Protein AF-A0A134A1R6-F1 (afdb_monomer_lite)

Radius of gyration: 16.52 Å; chains: 1; bounding box: 32×54×37 Å

pLDDT: mean 83.78, std 22.42, range [28.97, 98.5]

Sequence (106 aa):
MSGIRIKRAGEAAVPGTTTRPFRAPDGSYLVEGKRVSGFTNMEEKLSRTAKAMPFSPEDEIGKRGGKFTKRPPFSTFAVADGRLISGQNPMSAAKTATLLVEALRA

Secondary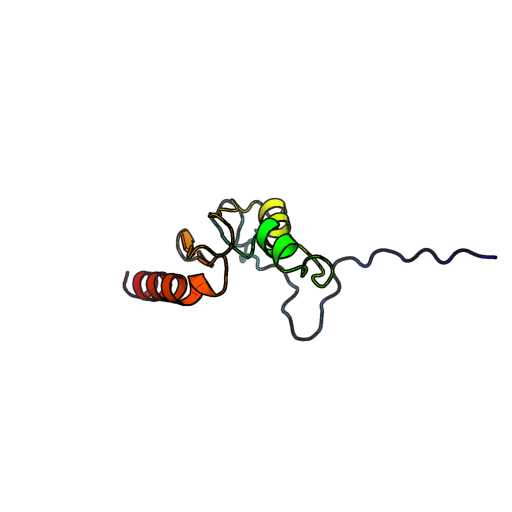 structure (DSSP, 8-state):
---------S-PPPTTS--SPPB-TTS-BTTTTSEE--S-HHHHHHTT-TTTSSS-HHHHHHHTT-EE---STT---EEEETTEEEESSGGGHHHHHHHHHHHHH-

Structure (mmCIF, N/CA/C/O backbone):
data_AF-A0A134A1R6-F1
#
_entry.id   AF-A0A134A1R6-F1
#
loop_
_atom_site.group_PDB
_atom_site.id
_atom_site.type_symbol
_atom_site.label_atom_id
_atom_site.label_alt_id
_atom_site.label_comp_id
_atom_site.label_asym_id
_atom_site.label_entity_id
_atom_site.label_seq_id
_atom_site.pdbx_PDB_ins_code
_atom_site.Cartn_x
_atom_site.Cartn_y
_atom_site.Cartn_z
_atom_site.occupancy
_atom_site.B_iso_or_equiv
_atom_site.auth_seq_id
_atom_site.auth_comp_id
_atom_site.auth_asym_id
_atom_site.auth_atom_id
_atom_site.pdbx_PDB_model_num
ATOM 1 N N . MET A 1 1 ? 8.282 -44.193 -18.661 1.00 40.97 1 MET A N 1
ATOM 2 C CA . MET A 1 1 ? 8.805 -43.024 -17.919 1.00 40.97 1 MET A CA 1
ATOM 3 C C . MET A 1 1 ? 7.619 -42.190 -17.453 1.00 40.97 1 MET A C 1
ATOM 5 O O . MET A 1 1 ? 7.000 -41.514 -18.260 1.00 40.97 1 MET A O 1
ATOM 9 N N . SER A 1 2 ? 7.218 -42.353 -16.192 1.00 34.59 2 SER A N 1
ATOM 10 C CA . SER A 1 2 ? 6.036 -41.700 -15.613 1.00 34.59 2 SER A CA 1
ATOM 11 C C . SER A 1 2 ? 6.384 -40.267 -15.207 1.00 34.59 2 SER A C 1
ATOM 13 O O . SER A 1 2 ? 7.193 -40.065 -14.304 1.00 34.59 2 SER A O 1
ATOM 15 N N . GLY A 1 3 ? 5.795 -39.281 -15.887 1.00 34.25 3 GLY A N 1
ATOM 16 C CA . GLY A 1 3 ? 5.970 -37.862 -15.587 1.00 34.25 3 GLY A CA 1
ATOM 17 C C . GLY A 1 3 ? 5.345 -37.489 -14.243 1.00 34.25 3 GLY A C 1
ATOM 18 O O . GLY A 1 3 ? 4.140 -37.634 -14.038 1.00 34.25 3 GLY A O 1
ATOM 19 N N . ILE A 1 4 ? 6.169 -36.991 -13.325 1.00 35.97 4 ILE A N 1
ATOM 20 C CA . ILE A 1 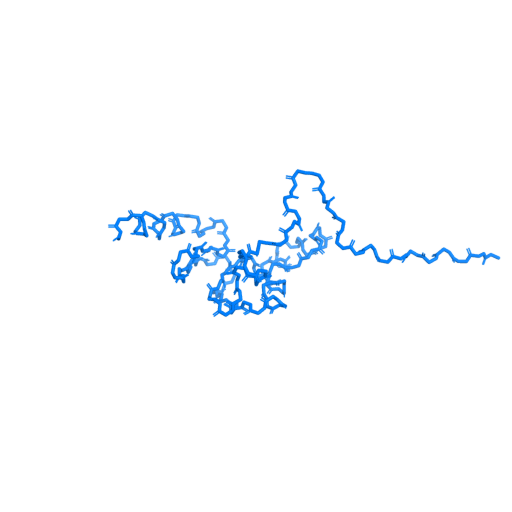4 ? 5.732 -36.447 -12.039 1.00 35.97 4 ILE A CA 1
ATOM 21 C C . ILE A 1 4 ? 4.975 -35.137 -12.306 1.00 35.97 4 ILE A C 1
ATOM 23 O O . ILE A 1 4 ? 5.563 -34.129 -12.691 1.00 35.97 4 ILE A O 1
ATOM 27 N N . ARG A 1 5 ? 3.652 -35.141 -12.100 1.00 39.44 5 ARG A N 1
ATOM 28 C CA . ARG A 1 5 ? 2.851 -33.912 -12.001 1.00 39.44 5 ARG A CA 1
ATOM 29 C C . ARG A 1 5 ? 3.058 -33.307 -10.617 1.00 39.44 5 ARG A C 1
ATOM 31 O O . ARG A 1 5 ? 2.524 -33.818 -9.634 1.00 39.44 5 ARG A O 1
ATOM 38 N N . ILE A 1 6 ? 3.779 -32.193 -10.546 1.00 39.12 6 ILE A N 1
ATOM 39 C CA . ILE A 1 6 ? 3.805 -31.350 -9.349 1.00 39.12 6 ILE A CA 1
ATOM 40 C C . ILE A 1 6 ? 2.444 -30.649 -9.265 1.00 39.12 6 ILE A C 1
ATOM 42 O O . ILE A 1 6 ? 2.147 -29.737 -10.037 1.00 39.12 6 ILE A O 1
ATOM 46 N N . LYS A 1 7 ? 1.580 -31.111 -8.355 1.00 34.09 7 LYS A N 1
ATOM 47 C CA . LYS A 1 7 ? 0.362 -30.383 -7.984 1.00 34.09 7 LYS A CA 1
ATOM 48 C C . LYS A 1 7 ? 0.797 -29.039 -7.394 1.00 34.09 7 LYS A C 1
ATOM 50 O O . LYS A 1 7 ? 1.585 -29.024 -6.452 1.00 34.09 7 LYS A O 1
ATOM 55 N N . ARG A 1 8 ? 0.303 -27.919 -7.938 1.00 40.41 8 ARG A N 1
ATOM 56 C CA . ARG A 1 8 ? 0.437 -26.614 -7.276 1.00 40.41 8 ARG A CA 1
ATOM 57 C C . ARG A 1 8 ? -0.209 -26.739 -5.900 1.00 40.41 8 ARG A C 1
ATOM 59 O O . ARG A 1 8 ? -1.405 -27.011 -5.811 1.00 40.41 8 ARG A O 1
ATOM 66 N N . ALA A 1 9 ? 0.600 -26.607 -4.856 1.00 37.12 9 ALA A N 1
ATOM 67 C CA . ALA A 1 9 ? 0.114 -26.532 -3.493 1.00 37.12 9 ALA A CA 1
ATOM 68 C C . ALA A 1 9 ? -0.823 -25.321 -3.392 1.00 37.12 9 ALA A C 1
ATOM 70 O O . ALA A 1 9 ? -0.427 -24.203 -3.725 1.00 37.12 9 ALA A O 1
ATOM 71 N N . GLY A 1 10 ? -2.068 -25.556 -2.974 1.00 43.31 10 GLY A N 1
ATOM 72 C CA . GLY A 1 10 ? -2.874 -24.493 -2.384 1.00 43.31 10 GLY A CA 1
ATOM 73 C C . GLY A 1 10 ? -2.103 -23.908 -1.203 1.00 43.31 10 GLY A C 1
ATOM 74 O O . GLY A 1 10 ? -1.421 -24.669 -0.518 1.00 43.31 10 GLY A O 1
ATOM 75 N N . GLU A 1 11 ? -2.163 -22.580 -1.056 1.00 54.53 11 GLU A N 1
ATOM 76 C CA . GLU A 1 11 ? -1.491 -21.740 -0.048 1.00 54.53 11 GLU A CA 1
ATOM 77 C C . GLU A 1 11 ? -0.995 -22.524 1.177 1.00 54.53 11 GLU A C 1
ATOM 79 O O . GLU A 1 11 ? -1.690 -22.677 2.183 1.00 54.53 11 GLU A O 1
ATOM 84 N N . ALA A 1 12 ? 0.227 -23.049 1.083 1.00 37.81 12 ALA A N 1
ATOM 85 C CA . ALA A 1 12 ? 0.877 -23.689 2.207 1.00 37.81 12 ALA A CA 1
ATOM 86 C C . ALA A 1 12 ? 1.455 -22.592 3.098 1.00 37.81 12 ALA A C 1
ATOM 88 O O . ALA A 1 12 ? 2.196 -21.718 2.644 1.00 37.81 12 ALA A O 1
ATOM 89 N N . ALA A 1 13 ? 1.087 -22.645 4.373 1.00 39.31 13 ALA A N 1
ATOM 90 C CA . ALA A 1 13 ? 1.618 -21.767 5.390 1.00 39.31 13 ALA A CA 1
ATOM 91 C C . ALA A 1 13 ? 3.138 -21.924 5.518 1.00 39.31 13 ALA A C 1
ATOM 93 O O . ALA A 1 13 ? 3.614 -23.017 5.820 1.00 39.31 13 ALA A O 1
ATOM 94 N N . VAL A 1 14 ? 3.892 -20.842 5.320 1.00 38.16 14 VAL A N 1
ATOM 95 C CA . VAL A 1 14 ? 5.311 -20.783 5.680 1.00 38.16 14 VAL A CA 1
ATOM 96 C C . VAL A 1 14 ? 5.388 -20.597 7.204 1.00 38.16 14 VAL A C 1
ATOM 98 O O . VAL A 1 14 ? 4.836 -19.623 7.721 1.00 38.16 14 VAL A O 1
ATOM 101 N N . PRO A 1 15 ? 6.036 -21.500 7.960 1.00 28.97 15 PRO A N 1
ATOM 102 C CA . PRO A 1 15 ? 6.157 -21.357 9.409 1.00 28.97 15 PRO A CA 1
ATOM 103 C C . PRO A 1 15 ? 6.868 -20.041 9.763 1.00 28.97 15 PRO A C 1
ATOM 105 O O . PRO A 1 15 ? 7.956 -19.772 9.263 1.00 28.97 15 PRO A O 1
ATOM 108 N N . GLY A 1 16 ? 6.246 -19.205 10.599 1.00 36.19 16 GLY A N 1
ATOM 109 C CA . GLY A 1 16 ? 6.789 -17.903 11.022 1.00 36.19 16 GLY A CA 1
ATOM 110 C C . GLY A 1 16 ? 6.292 -16.683 10.233 1.00 36.19 16 GLY A C 1
ATOM 111 O O . GLY A 1 16 ? 6.576 -15.556 10.624 1.00 36.19 16 GLY A O 1
ATOM 112 N N . THR A 1 17 ? 5.496 -16.874 9.177 1.00 34.12 17 THR A N 1
ATOM 113 C CA . THR A 1 17 ? 4.723 -15.799 8.531 1.00 34.12 17 THR A CA 1
ATOM 114 C C . THR A 1 17 ? 3.246 -16.164 8.588 1.00 34.12 17 THR A C 1
ATOM 116 O O . THR A 1 17 ? 2.847 -17.247 8.177 1.00 34.12 17 THR A O 1
ATOM 119 N N . THR A 1 18 ? 2.410 -15.295 9.156 1.00 34.62 18 THR A N 1
ATOM 120 C CA . THR A 1 18 ? 0.958 -15.506 9.236 1.00 34.62 18 THR A CA 1
ATOM 121 C C . THR A 1 18 ? 0.379 -15.605 7.823 1.00 34.62 18 THR A C 1
ATOM 123 O O . THR A 1 18 ? 0.108 -14.597 7.183 1.00 34.62 18 THR A O 1
ATOM 126 N N . THR A 1 19 ? 0.201 -16.819 7.311 1.00 42.53 19 THR A N 1
ATOM 127 C CA . THR A 1 19 ? -0.355 -17.079 5.972 1.00 42.53 19 THR A CA 1
ATOM 128 C C . THR A 1 19 ? -1.874 -17.169 5.957 1.00 42.53 19 THR A C 1
ATOM 130 O O . THR A 1 19 ? -2.467 -17.391 4.905 1.00 42.53 19 THR A O 1
ATOM 133 N N . ARG A 1 20 ? -2.540 -16.985 7.105 1.00 47.69 20 ARG A N 1
ATOM 134 C CA . ARG A 1 20 ? -3.982 -16.749 7.079 1.00 47.69 20 ARG A CA 1
ATOM 135 C C . ARG A 1 20 ? -4.202 -15.331 6.563 1.00 47.69 20 ARG A C 1
ATOM 137 O O . ARG A 1 20 ? -3.722 -14.393 7.203 1.00 47.69 20 ARG A O 1
ATOM 144 N N . PRO A 1 21 ? -4.920 -15.146 5.443 1.00 67.31 21 PRO A N 1
ATOM 145 C CA . PRO A 1 21 ? -5.305 -13.809 5.041 1.00 67.31 21 PRO A CA 1
ATOM 146 C C . PRO A 1 21 ? -6.120 -13.177 6.168 1.00 67.31 21 PRO A C 1
ATOM 148 O O . PRO A 1 21 ? -6.994 -13.829 6.744 1.00 67.31 21 PRO A O 1
ATOM 151 N N . PHE A 1 22 ? -5.819 -11.925 6.500 1.00 80.31 22 PHE A N 1
ATOM 152 C CA . PHE A 1 22 ? -6.524 -11.233 7.567 1.00 80.31 22 PHE A CA 1
ATOM 153 C C . PHE A 1 22 ? -7.997 -11.061 7.187 1.00 80.31 22 PHE A C 1
ATOM 155 O O . PHE A 1 22 ? -8.320 -10.436 6.171 1.00 80.31 22 PHE A O 1
ATOM 162 N N . ARG A 1 23 ? -8.875 -11.634 8.009 1.00 87.38 23 ARG A N 1
ATOM 163 C CA . ARG A 1 23 ? -10.329 -11.587 7.853 1.00 87.38 23 ARG A CA 1
ATOM 164 C C . ARG A 1 23 ? -10.973 -10.940 9.071 1.00 87.38 23 ARG A C 1
ATOM 166 O O . ARG A 1 23 ? -10.440 -11.043 10.176 1.00 87.38 23 ARG A O 1
ATOM 173 N N . ALA A 1 24 ? -12.107 -10.288 8.858 1.00 86.81 24 ALA A N 1
ATOM 174 C CA . ALA A 1 24 ? -12.980 -9.822 9.924 1.00 86.81 24 ALA A CA 1
ATOM 175 C C . ALA A 1 24 ? -13.752 -11.006 10.554 1.00 86.81 24 ALA A C 1
ATOM 177 O O . ALA A 1 24 ? -13.754 -12.107 9.992 1.00 86.81 24 ALA A O 1
ATOM 178 N N . PRO A 1 25 ? -14.408 -10.813 11.717 1.00 89.50 25 PRO A N 1
ATOM 179 C CA . PRO A 1 25 ? -15.200 -11.864 12.364 1.00 89.50 25 PRO A CA 1
ATOM 180 C C . PRO A 1 25 ? -16.316 -12.449 11.485 1.00 89.50 25 PRO A C 1
ATOM 182 O O . PRO A 1 25 ? -16.689 -13.603 11.667 1.00 89.50 25 PRO A O 1
ATOM 185 N N . ASP A 1 26 ? -16.816 -11.676 10.520 1.00 89.88 26 ASP A N 1
ATOM 186 C CA . ASP A 1 26 ? -17.822 -12.098 9.536 1.00 89.88 26 ASP A CA 1
ATOM 187 C C . ASP A 1 26 ? -17.243 -12.910 8.357 1.00 89.88 26 ASP A C 1
ATOM 189 O O . ASP A 1 26 ? -17.982 -13.365 7.488 1.00 89.88 26 ASP A O 1
ATOM 193 N N . GLY A 1 27 ? -15.922 -13.115 8.321 1.00 89.69 27 GLY A N 1
ATOM 194 C CA . GLY A 1 27 ? -15.224 -13.865 7.279 1.00 89.69 27 GLY A CA 1
ATOM 195 C C . GLY A 1 27 ? -14.802 -13.046 6.054 1.00 89.69 27 GLY A C 1
ATOM 196 O O . GLY A 1 27 ? -14.047 -13.581 5.232 1.00 89.69 27 GLY A O 1
ATOM 197 N N . SER A 1 28 ? -15.207 -11.776 5.940 1.00 90.62 28 SER A N 1
ATOM 198 C CA . SER A 1 28 ? -14.756 -10.864 4.875 1.00 90.62 28 SER A CA 1
ATOM 199 C C . SER A 1 28 ? -13.260 -10.561 4.995 1.00 90.62 28 SER A C 1
ATOM 201 O O . SER A 1 28 ? -12.675 -10.658 6.079 1.00 90.62 28 SER A O 1
ATOM 203 N N . TYR A 1 29 ? -12.593 -10.225 3.889 1.00 93.94 29 TYR A N 1
ATOM 204 C CA . TYR A 1 29 ? -11.187 -9.808 3.955 1.00 93.94 29 TYR A CA 1
ATOM 205 C C . TYR A 1 29 ? -11.089 -8.400 4.550 1.00 93.94 29 TYR A C 1
ATOM 207 O O . TYR A 1 29 ? -11.837 -7.513 4.158 1.00 93.94 29 TYR A O 1
ATOM 215 N N . LEU A 1 30 ? -10.099 -8.133 5.414 1.00 92.44 30 LEU A N 1
ATOM 216 C CA . LEU A 1 30 ? -9.938 -6.788 6.002 1.00 92.44 30 LEU A CA 1
ATOM 217 C C . LEU A 1 30 ? -9.712 -5.678 4.961 1.00 92.44 30 LEU A C 1
ATOM 219 O O . LEU A 1 30 ? -9.947 -4.505 5.243 1.00 92.44 30 LEU A O 1
ATOM 223 N N . VAL A 1 31 ? -9.220 -6.043 3.776 1.00 94.69 31 VAL A N 1
ATOM 224 C CA . VAL A 1 31 ? -8.948 -5.111 2.676 1.00 94.69 31 VAL A CA 1
ATOM 225 C C . VAL A 1 31 ? -10.160 -4.877 1.772 1.00 94.69 31 VAL A C 1
ATOM 227 O O . VAL A 1 31 ? -10.119 -3.969 0.948 1.00 94.69 31 VAL A O 1
ATOM 230 N N . GLU A 1 32 ? -11.225 -5.670 1.898 1.00 95.62 32 GLU A N 1
ATOM 231 C CA . GLU A 1 32 ? -12.364 -5.655 0.981 1.00 95.62 32 GLU A CA 1
ATOM 232 C C . GLU A 1 32 ? -13.041 -4.274 0.944 1.00 95.62 32 GLU A C 1
ATOM 234 O O . GLU A 1 32 ? -13.423 -3.704 1.966 1.00 95.62 32 GLU A O 1
ATOM 239 N N . GLY A 1 33 ? -13.126 -3.678 -0.249 1.00 96.50 33 GLY A N 1
ATOM 240 C CA . GLY A 1 33 ? -13.698 -2.348 -0.476 1.00 96.50 33 GLY A CA 1
ATOM 241 C C . GLY A 1 33 ? -12.852 -1.162 0.016 1.00 96.50 33 GLY A C 1
ATOM 242 O O . GLY A 1 33 ? -13.207 -0.014 -0.283 1.00 96.50 33 GLY A O 1
ATOM 243 N N . LYS A 1 34 ? -11.738 -1.409 0.720 1.00 96.88 34 LYS A N 1
ATOM 244 C CA . LYS A 1 34 ? -10.867 -0.394 1.333 1.00 96.88 34 LYS A CA 1
ATOM 245 C C . LYS A 1 34 ? -9.750 0.060 0.406 1.00 96.88 34 LYS A C 1
ATOM 247 O O . LYS A 1 34 ? -9.250 -0.719 -0.405 1.00 96.88 34 LYS A O 1
ATOM 252 N N . ARG A 1 35 ? -9.321 1.317 0.548 1.00 98.06 35 ARG A N 1
ATOM 253 C CA . ARG A 1 35 ? -8.085 1.807 -0.076 1.00 98.06 35 ARG A CA 1
ATOM 254 C C . ARG A 1 35 ? -6.882 1.265 0.679 1.00 98.06 35 ARG A C 1
ATOM 256 O O . ARG A 1 35 ? -6.749 1.485 1.880 1.00 98.06 35 ARG A O 1
ATOM 263 N N . VAL A 1 36 ? -5.998 0.589 -0.042 1.00 97.56 36 VAL A N 1
ATOM 264 C CA . VAL A 1 36 ? -4.793 -0.031 0.520 1.00 97.56 36 VAL A CA 1
ATOM 265 C C . VAL A 1 36 ? -3.624 0.235 -0.418 1.00 97.56 36 VAL A C 1
ATOM 267 O O . VAL A 1 36 ? -3.804 0.334 -1.629 1.00 97.56 36 VAL A O 1
ATOM 270 N N . SER A 1 37 ? -2.430 0.384 0.136 1.00 97.38 37 SER A N 1
ATOM 271 C CA . SER A 1 37 ? -1.175 0.456 -0.604 1.00 97.38 37 SER A CA 1
ATOM 272 C C . SER A 1 37 ? -0.243 -0.660 -0.134 1.00 97.38 37 SER A C 1
ATOM 274 O O . SER A 1 37 ? -0.402 -1.217 0.949 1.00 97.38 37 SER A O 1
ATOM 276 N N . GLY A 1 38 ? 0.753 -0.971 -0.948 1.00 96.19 38 GLY A N 1
ATOM 277 C CA . GLY A 1 38 ? 1.825 -1.904 -0.625 1.00 96.19 38 GLY A CA 1
ATOM 278 C C . GLY A 1 38 ? 2.906 -1.819 -1.688 1.00 96.19 38 GLY A C 1
ATOM 279 O O . GLY A 1 38 ? 2.809 -0.978 -2.585 1.00 96.19 38 GLY A O 1
ATOM 280 N N . PHE A 1 39 ? 3.914 -2.682 -1.599 1.00 96.62 39 PHE A N 1
ATOM 281 C CA . PHE A 1 39 ? 4.971 -2.718 -2.604 1.00 96.62 39 PHE A CA 1
ATOM 282 C C . PHE A 1 39 ? 4.360 -3.081 -3.958 1.00 96.62 39 PHE A C 1
ATOM 284 O O . PHE A 1 39 ? 3.585 -4.032 -4.064 1.00 96.62 39 PHE A O 1
ATOM 291 N N . THR A 1 40 ? 4.634 -2.261 -4.966 1.00 97.56 40 THR A N 1
ATOM 292 C CA . THR A 1 40 ? 3.964 -2.346 -6.267 1.00 97.56 40 THR A CA 1
ATOM 293 C C . THR A 1 40 ? 4.614 -3.394 -7.161 1.00 97.56 40 THR A C 1
ATOM 295 O O . THR A 1 40 ? 5.820 -3.632 -7.082 1.00 97.56 40 THR A O 1
ATOM 298 N N . ASN A 1 41 ? 3.852 -3.915 -8.125 1.00 96.38 41 ASN A N 1
ATOM 299 C CA . ASN A 1 41 ? 4.376 -4.807 -9.168 1.00 96.38 41 ASN A CA 1
ATOM 300 C C . ASN A 1 41 ? 5.570 -4.190 -9.918 1.00 96.38 41 ASN A C 1
ATOM 302 O O . ASN A 1 41 ? 6.502 -4.878 -10.340 1.00 96.38 41 ASN A O 1
ATOM 306 N N . MET A 1 42 ? 5.545 -2.865 -10.102 1.00 96.94 42 MET A N 1
ATOM 307 C CA . MET A 1 42 ? 6.637 -2.146 -10.752 1.00 96.94 42 MET A CA 1
ATOM 308 C C . MET A 1 42 ? 7.886 -2.110 -9.869 1.00 96.94 42 MET A C 1
ATOM 310 O O . MET A 1 42 ? 8.983 -2.333 -10.373 1.00 96.94 42 MET A O 1
ATOM 314 N N . GLU A 1 43 ? 7.742 -1.871 -8.565 1.00 96.31 43 GLU A N 1
ATOM 315 C CA . GLU A 1 43 ? 8.871 -1.929 -7.634 1.00 96.31 43 GLU A CA 1
ATOM 316 C C . GLU A 1 43 ? 9.439 -3.354 -7.546 1.00 96.31 43 GLU A C 1
ATOM 318 O O . GLU A 1 43 ? 10.653 -3.513 -7.615 1.00 96.31 43 GLU A O 1
ATOM 323 N N . GLU A 1 44 ? 8.607 -4.402 -7.539 1.00 94.44 44 GLU A N 1
ATOM 324 C CA . GLU A 1 44 ? 9.088 -5.794 -7.592 1.00 94.44 44 GLU A CA 1
ATOM 325 C C . GLU A 1 44 ? 9.893 -6.099 -8.861 1.00 94.44 44 GLU A C 1
ATOM 327 O O . GLU A 1 44 ? 10.908 -6.805 -8.818 1.00 94.44 44 GLU A O 1
ATOM 332 N N . LYS A 1 45 ? 9.469 -5.543 -10.003 1.00 94.38 45 LYS A N 1
ATOM 333 C CA . LYS A 1 45 ? 10.188 -5.662 -11.276 1.00 94.38 45 LYS A CA 1
ATOM 334 C C . LYS A 1 45 ? 11.523 -4.917 -11.241 1.00 94.38 45 LYS A C 1
ATOM 336 O O . LYS A 1 45 ? 12.539 -5.481 -11.649 1.00 94.38 45 LYS A O 1
ATOM 341 N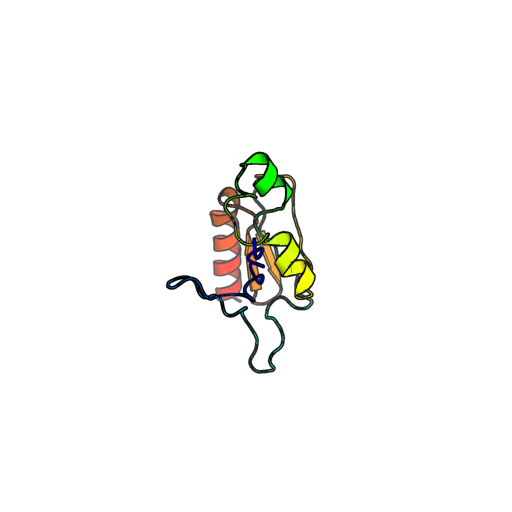 N . LEU A 1 46 ? 11.531 -3.674 -10.760 1.00 95.62 46 LEU A N 1
ATOM 342 C CA . LEU A 1 46 ? 12.728 -2.829 -10.689 1.00 95.62 46 LEU A CA 1
ATOM 343 C C . LEU A 1 46 ? 13.749 -3.371 -9.679 1.00 95.62 46 LEU A C 1
ATOM 345 O O . LEU A 1 46 ? 14.945 -3.380 -9.962 1.00 95.62 46 LEU A O 1
ATOM 349 N N . SER A 1 47 ? 13.277 -3.895 -8.549 1.00 93.69 47 SER A N 1
ATOM 350 C CA . SER A 1 47 ? 14.103 -4.518 -7.510 1.00 93.69 47 SER A CA 1
ATOM 351 C C . SER A 1 47 ? 14.466 -5.977 -7.807 1.00 93.69 47 SER A C 1
ATOM 353 O O . SER A 1 47 ? 15.237 -6.571 -7.059 1.00 93.69 47 SER A O 1
ATOM 355 N N . ARG A 1 48 ? 13.946 -6.565 -8.896 1.00 91.75 48 ARG A N 1
ATOM 356 C CA . ARG A 1 48 ? 14.163 -7.970 -9.298 1.00 91.75 48 ARG A CA 1
ATOM 357 C C . ARG A 1 48 ? 13.744 -8.993 -8.229 1.00 91.75 48 ARG A C 1
ATOM 359 O O . ARG A 1 48 ? 14.247 -10.114 -8.216 1.00 91.75 48 ARG A O 1
ATOM 366 N N . THR A 1 49 ? 12.797 -8.633 -7.366 1.00 88.12 49 THR A N 1
ATOM 367 C CA . THR A 1 49 ? 12.317 -9.476 -6.258 1.00 88.12 49 THR A CA 1
ATOM 368 C C . THR A 1 49 ? 11.123 -10.346 -6.637 1.00 88.12 49 THR A C 1
ATOM 370 O O . THR A 1 49 ? 10.846 -11.316 -5.938 1.00 88.12 49 THR A O 1
ATOM 373 N N . ALA A 1 50 ? 10.465 -10.074 -7.771 1.00 82.62 50 ALA A N 1
ATOM 374 C CA . ALA A 1 50 ? 9.253 -10.783 -8.202 1.00 82.62 50 ALA A CA 1
ATOM 375 C C . ALA A 1 50 ? 9.402 -12.318 -8.265 1.00 82.62 50 ALA A C 1
ATOM 377 O O . ALA A 1 50 ? 8.445 -13.045 -8.040 1.00 82.62 50 ALA A O 1
ATOM 378 N N . LYS A 1 51 ? 10.604 -12.836 -8.565 1.00 84.75 51 LYS A N 1
ATOM 379 C CA . LYS A 1 51 ? 10.866 -14.289 -8.608 1.00 84.75 51 LYS A CA 1
ATOM 380 C C . LYS A 1 51 ? 11.118 -14.914 -7.233 1.00 84.75 51 LYS A C 1
ATOM 382 O O . LYS A 1 51 ? 11.084 -16.134 -7.119 1.00 84.75 51 LYS A O 1
ATOM 387 N N . ALA A 1 52 ? 11.434 -14.099 -6.229 1.00 86.75 52 ALA A N 1
ATOM 388 C CA . ALA A 1 52 ? 11.708 -14.549 -4.868 1.00 86.75 52 ALA A CA 1
ATOM 389 C C . ALA A 1 52 ? 10.440 -14.576 -4.002 1.00 86.75 52 ALA A C 1
ATOM 391 O O . ALA A 1 52 ? 10.405 -15.286 -3.000 1.00 86.75 52 ALA A O 1
ATOM 392 N N . MET A 1 53 ? 9.415 -13.803 -4.371 1.00 81.69 53 MET A N 1
ATOM 393 C CA . MET A 1 53 ? 8.166 -13.722 -3.622 1.00 81.69 53 MET A CA 1
ATOM 394 C C . MET A 1 53 ? 7.148 -14.761 -4.123 1.00 81.69 53 MET A C 1
ATOM 396 O O . MET A 1 53 ? 6.996 -14.943 -5.330 1.00 81.69 53 MET A O 1
ATOM 400 N N . PRO A 1 54 ? 6.423 -15.445 -3.219 1.00 86.06 54 PRO A N 1
ATOM 401 C CA . PRO A 1 54 ? 5.410 -16.434 -3.595 1.00 86.06 54 PRO A CA 1
ATOM 402 C C . PRO A 1 54 ? 4.127 -15.808 -4.166 1.00 86.06 54 PRO A C 1
ATOM 404 O O . PRO A 1 54 ? 3.303 -16.516 -4.743 1.00 86.06 54 PRO A O 1
ATOM 407 N N . PHE A 1 55 ? 3.946 -14.497 -4.000 1.00 87.00 55 PHE A N 1
ATOM 408 C CA . PHE A 1 55 ? 2.812 -13.728 -4.500 1.00 87.00 55 PHE A CA 1
ATOM 409 C C . PHE A 1 55 ? 3.185 -12.245 -4.632 1.00 87.00 55 PHE A C 1
ATOM 411 O O . PHE A 1 55 ? 4.101 -11.781 -3.956 1.00 87.00 55 PHE A O 1
ATOM 418 N N . SER A 1 56 ? 2.429 -11.509 -5.451 1.00 91.06 56 SER A N 1
ATOM 419 C CA . SER A 1 56 ? 2.492 -10.045 -5.521 1.00 91.06 56 SER A CA 1
ATOM 420 C C . SER A 1 56 ? 1.509 -9.427 -4.515 1.00 91.06 56 SER A C 1
ATOM 422 O O . SER A 1 56 ? 0.326 -9.787 -4.532 1.00 91.06 56 SER A O 1
ATOM 424 N N . PRO A 1 57 ? 1.933 -8.477 -3.662 1.00 92.31 57 PRO A N 1
ATOM 425 C CA . PRO A 1 57 ? 1.019 -7.748 -2.785 1.00 92.31 57 PRO A CA 1
ATOM 426 C C . PRO A 1 57 ? -0.071 -6.984 -3.548 1.00 92.31 57 PRO A C 1
ATOM 428 O O . PRO A 1 57 ? -1.228 -6.992 -3.132 1.00 92.31 57 PRO A O 1
ATOM 431 N N . GLU A 1 58 ? 0.289 -6.335 -4.659 1.00 94.81 58 GLU A N 1
ATOM 432 C CA . GLU A 1 58 ? -0.640 -5.557 -5.485 1.00 94.81 58 GLU A CA 1
ATOM 433 C C . GLU A 1 58 ? -1.749 -6.445 -6.060 1.00 94.81 58 GLU A C 1
ATOM 435 O O . GLU A 1 58 ? -2.937 -6.133 -5.919 1.00 94.81 58 GLU A O 1
ATOM 440 N N . ASP A 1 59 ? -1.371 -7.595 -6.618 1.00 95.19 59 ASP A N 1
ATOM 441 C CA . ASP A 1 59 ? -2.323 -8.536 -7.201 1.00 95.19 59 ASP A CA 1
ATOM 442 C C . ASP A 1 59 ? -3.181 -9.206 -6.120 1.00 95.19 59 ASP A C 1
ATOM 444 O O . ASP A 1 59 ? -4.392 -9.351 -6.291 1.00 95.19 59 ASP A O 1
ATOM 448 N N . GLU A 1 60 ? -2.587 -9.610 -4.993 1.00 93.88 60 GLU A N 1
ATOM 449 C CA . GLU A 1 60 ? -3.315 -10.267 -3.901 1.00 93.88 60 GLU A CA 1
ATOM 450 C C . GLU A 1 60 ? -4.329 -9.343 -3.228 1.00 93.88 60 GLU A C 1
ATOM 452 O O . GLU A 1 60 ? -5.438 -9.776 -2.916 1.00 93.88 60 GLU A O 1
ATOM 457 N N . ILE A 1 61 ? -3.996 -8.064 -3.037 1.00 94.75 61 ILE A N 1
ATOM 458 C CA . ILE A 1 61 ? -4.949 -7.077 -2.518 1.00 94.75 61 ILE A CA 1
ATOM 459 C C . ILE A 1 61 ? -6.114 -6.906 -3.499 1.00 94.75 61 ILE A C 1
ATOM 461 O O . ILE A 1 61 ? -7.270 -6.937 -3.072 1.00 94.75 61 ILE A O 1
ATOM 465 N N . GLY A 1 62 ? -5.829 -6.788 -4.802 1.00 95.00 62 GLY A N 1
ATOM 466 C CA . GLY A 1 62 ? -6.859 -6.673 -5.837 1.00 95.00 62 GLY A CA 1
ATOM 467 C C . GLY A 1 62 ? -7.795 -7.886 -5.885 1.00 95.00 62 GLY A C 1
ATOM 468 O O . GLY A 1 62 ? -9.015 -7.727 -5.867 1.00 95.00 62 GLY A O 1
ATOM 469 N N . LYS A 1 63 ? -7.246 -9.109 -5.853 1.00 95.44 63 LYS A N 1
ATOM 470 C CA . LYS A 1 63 ? -8.032 -10.361 -5.822 1.00 95.44 63 LYS A CA 1
ATOM 471 C C . LYS A 1 63 ? -8.959 -10.465 -4.610 1.00 95.44 63 LYS A C 1
ATOM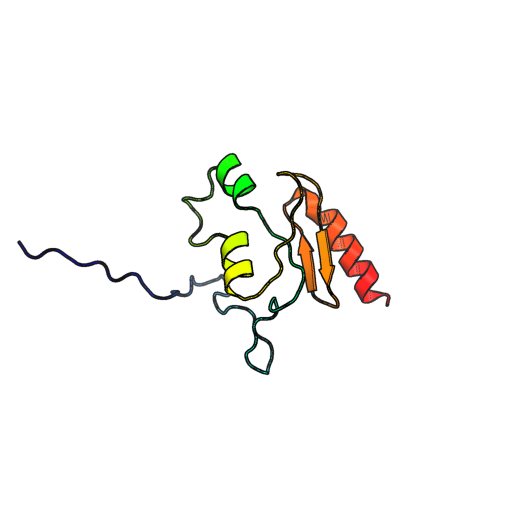 473 O O . LYS A 1 63 ? -9.988 -11.127 -4.687 1.00 95.44 63 LYS A O 1
ATOM 478 N N . ARG A 1 64 ? -8.599 -9.826 -3.495 1.00 94.75 64 ARG A N 1
ATOM 479 C CA . ARG A 1 64 ? -9.356 -9.831 -2.230 1.00 94.75 64 ARG A CA 1
ATOM 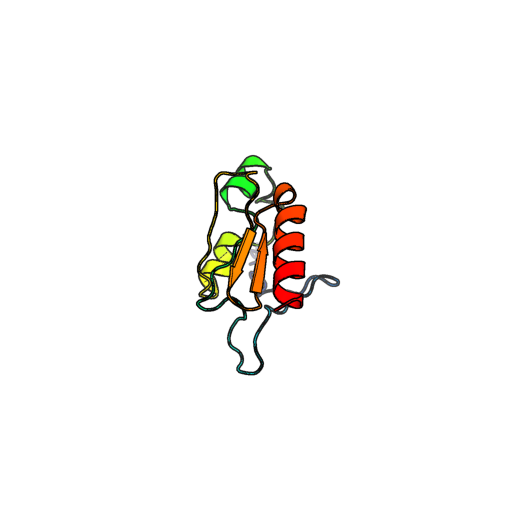480 C C . ARG A 1 64 ? -10.344 -8.662 -2.124 1.00 94.75 64 ARG A C 1
ATOM 482 O O . ARG A 1 64 ? -10.818 -8.359 -1.034 1.00 94.75 64 ARG A O 1
ATOM 489 N N . GLY A 1 65 ? -10.630 -7.983 -3.238 1.00 95.25 65 GLY A N 1
ATOM 490 C CA . GLY A 1 65 ? -11.582 -6.872 -3.298 1.00 95.25 65 GLY A CA 1
ATOM 491 C C . GLY A 1 65 ? -11.036 -5.545 -2.766 1.00 95.25 65 GLY A C 1
ATOM 492 O O . GLY A 1 65 ? -11.804 -4.600 -2.585 1.00 95.25 65 GLY A O 1
ATOM 493 N N . GLY A 1 66 ? -9.731 -5.450 -2.502 1.00 96.88 66 GLY A N 1
ATOM 494 C CA . GLY A 1 66 ? -9.092 -4.212 -2.075 1.00 96.88 66 GLY A CA 1
ATOM 495 C C . GLY A 1 66 ? -8.889 -3.230 -3.223 1.00 96.88 66 GLY A C 1
ATOM 496 O O . GLY A 1 66 ? -8.538 -3.599 -4.344 1.00 96.88 66 GLY A O 1
ATOM 497 N N . LYS A 1 67 ? -9.067 -1.940 -2.934 1.00 98.06 67 LYS A N 1
ATOM 498 C CA . LYS A 1 67 ? -8.798 -0.845 -3.871 1.00 98.06 67 LYS A CA 1
ATOM 499 C C . LYS A 1 67 ? -7.324 -0.469 -3.759 1.00 98.06 67 LYS A C 1
ATOM 501 O O . LYS A 1 67 ? -6.966 0.426 -2.989 1.00 98.06 67 LYS A O 1
ATOM 506 N N . PHE A 1 68 ? -6.465 -1.183 -4.486 1.00 97.62 68 PHE A N 1
ATOM 507 C CA . PHE A 1 68 ? -5.031 -0.907 -4.476 1.00 97.62 68 PHE A CA 1
ATOM 508 C C . PHE A 1 68 ? -4.744 0.496 -5.031 1.00 97.62 68 PHE A C 1
ATOM 510 O O . PHE A 1 68 ? -5.153 0.849 -6.136 1.00 97.62 68 PHE A O 1
ATOM 517 N N . THR A 1 69 ? -4.042 1.309 -4.249 1.00 97.38 69 THR A N 1
ATOM 518 C CA . THR A 1 69 ? -3.643 2.676 -4.596 1.00 97.38 69 THR A CA 1
ATOM 519 C C . THR A 1 69 ? -2.129 2.778 -4.546 1.00 97.38 69 THR A C 1
ATOM 521 O O . THR A 1 69 ? -1.499 2.189 -3.673 1.00 97.38 69 THR A O 1
ATOM 524 N N . LYS A 1 70 ? -1.539 3.515 -5.488 1.00 98.06 70 LYS A N 1
ATOM 525 C CA . LYS A 1 70 ? -0.084 3.626 -5.628 1.00 98.06 70 LYS A CA 1
ATOM 526 C C . LYS A 1 70 ? 0.348 4.981 -6.169 1.00 98.06 70 LYS A C 1
ATOM 528 O O . LYS A 1 70 ? -0.427 5.703 -6.799 1.00 98.06 70 LYS A O 1
ATOM 533 N N . ARG A 1 71 ? 1.616 5.299 -5.941 1.00 98.31 71 ARG A N 1
ATOM 534 C CA . ARG A 1 71 ? 2.379 6.406 -6.526 1.00 98.31 71 ARG A CA 1
ATOM 535 C C . ARG A 1 71 ? 3.526 5.839 -7.372 1.00 98.31 71 ARG A C 1
ATOM 537 O O . ARG A 1 71 ? 3.720 4.621 -7.381 1.00 98.31 71 ARG A O 1
ATOM 544 N N . PRO A 1 72 ? 4.271 6.683 -8.113 1.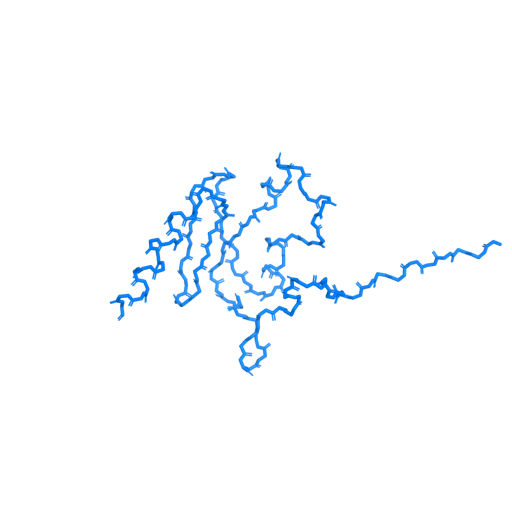00 98.31 72 PRO A N 1
ATOM 545 C CA . PRO A 1 72 ? 5.447 6.215 -8.836 1.00 98.31 72 PRO A CA 1
ATOM 546 C C . PRO A 1 72 ? 6.388 5.392 -7.933 1.00 98.31 72 PRO A C 1
ATOM 548 O O . PRO A 1 72 ? 6.442 5.651 -6.724 1.00 98.31 72 PRO A O 1
ATOM 551 N N . PRO A 1 73 ? 7.115 4.406 -8.486 1.00 97.56 73 PRO A N 1
ATOM 552 C CA . PRO A 1 73 ? 8.011 3.544 -7.719 1.00 97.56 73 PRO A CA 1
ATOM 553 C C . PRO A 1 73 ? 8.938 4.329 -6.792 1.00 97.56 73 PRO A C 1
ATOM 555 O O . PRO A 1 73 ? 9.455 5.377 -7.175 1.00 97.56 73 PRO A O 1
ATOM 558 N N . PHE A 1 74 ? 9.134 3.818 -5.578 1.00 95.75 74 PHE A N 1
ATOM 559 C CA . PHE A 1 74 ? 10.018 4.381 -4.552 1.00 95.75 74 PHE A CA 1
ATOM 560 C C . PHE A 1 74 ? 9.631 5.778 -4.035 1.00 95.75 74 PHE A C 1
ATOM 562 O O . PHE A 1 74 ? 10.361 6.365 -3.239 1.00 95.75 74 PHE A O 1
ATOM 569 N N . SER A 1 75 ? 8.457 6.296 -4.414 1.00 98.00 75 SER A N 1
ATOM 570 C CA . SER A 1 75 ? 7.896 7.515 -3.820 1.00 98.00 75 SER A CA 1
ATOM 571 C C . SER A 1 75 ? 7.397 7.252 -2.397 1.00 98.00 75 SER A C 1
ATOM 573 O O . SER A 1 75 ? 6.814 6.202 -2.126 1.00 98.00 75 SER A O 1
ATOM 575 N N . THR A 1 76 ? 7.530 8.232 -1.502 1.00 98.38 76 THR A N 1
ATOM 576 C CA . THR A 1 76 ? 6.885 8.199 -0.179 1.00 98.38 76 THR A CA 1
ATOM 577 C C . THR A 1 76 ? 5.362 8.267 -0.332 1.00 98.38 76 THR A C 1
ATOM 579 O O . THR A 1 76 ? 4.800 9.304 -0.699 1.00 98.38 76 THR A O 1
ATOM 582 N N . PHE A 1 77 ? 4.664 7.178 -0.012 1.00 98.50 77 PHE A N 1
ATOM 583 C CA . PHE A 1 77 ? 3.211 7.093 -0.112 1.00 98.50 77 PHE A CA 1
ATOM 584 C C . PHE A 1 77 ? 2.610 6.189 0.966 1.00 98.50 77 PHE A C 1
ATOM 586 O O . PHE A 1 77 ? 3.000 5.038 1.129 1.00 98.50 77 PHE A O 1
ATOM 593 N N . ALA A 1 78 ? 1.627 6.721 1.687 1.00 98.44 78 ALA A N 1
ATOM 594 C CA . ALA A 1 78 ? 0.842 5.983 2.662 1.00 98.44 78 ALA A CA 1
ATOM 595 C C . ALA A 1 78 ? -0.617 6.442 2.585 1.00 98.44 78 ALA A C 1
ATOM 597 O O . ALA A 1 78 ? -0.885 7.599 2.238 1.00 98.44 78 ALA A O 1
ATOM 598 N N . VAL A 1 79 ? -1.538 5.532 2.890 1.00 98.06 79 VAL A N 1
ATOM 599 C CA . VAL A 1 79 ? -2.985 5.752 2.860 1.00 98.06 79 VAL A CA 1
ATOM 600 C C . VAL A 1 79 ? -3.617 5.219 4.142 1.00 98.06 79 VAL A C 1
ATOM 602 O O . VAL A 1 79 ? -3.231 4.160 4.639 1.00 98.06 79 VAL A O 1
ATOM 605 N N . ALA A 1 80 ? -4.595 5.964 4.656 1.00 97.81 80 ALA A N 1
ATOM 606 C CA . ALA A 1 80 ? -5.484 5.544 5.729 1.00 97.81 80 ALA A CA 1
ATOM 607 C C . ALA A 1 80 ? -6.927 5.445 5.201 1.00 97.81 80 ALA A C 1
ATOM 609 O O . ALA A 1 80 ? -7.420 6.345 4.509 1.00 97.81 80 ALA A O 1
ATOM 610 N N . ASP A 1 81 ? -7.604 4.344 5.518 1.00 96.31 81 ASP A N 1
ATOM 611 C CA . ASP A 1 81 ? -9.025 4.108 5.249 1.00 96.31 81 ASP A CA 1
ATOM 612 C C . ASP A 1 81 ? -9.685 3.566 6.526 1.00 96.31 81 ASP A C 1
ATOM 614 O O . ASP A 1 81 ? -9.625 2.374 6.844 1.00 96.31 81 ASP A O 1
ATOM 618 N N . GLY A 1 82 ? -10.240 4.480 7.326 1.00 93.12 82 GLY A N 1
ATOM 619 C CA . GLY A 1 82 ? -10.645 4.184 8.698 1.00 93.12 82 GLY A CA 1
ATOM 620 C C . GLY A 1 82 ? -9.444 3.739 9.536 1.00 93.12 82 GLY A C 1
ATOM 621 O O . GLY A 1 82 ? -8.445 4.447 9.622 1.00 93.12 82 GLY A O 1
ATOM 622 N N . ARG A 1 83 ? -9.529 2.545 10.136 1.00 92.56 83 ARG A N 1
ATOM 623 C CA . ARG A 1 83 ? -8.457 1.964 10.969 1.00 92.56 83 ARG A CA 1
ATOM 624 C C . ARG A 1 83 ? -7.406 1.180 10.176 1.00 92.56 83 ARG A C 1
ATOM 626 O O . ARG A 1 83 ? -6.471 0.656 10.775 1.00 92.56 83 ARG A O 1
ATOM 633 N N . LEU A 1 84 ? -7.556 1.066 8.855 1.00 95.06 84 LEU A N 1
ATOM 634 C CA . LEU A 1 84 ? -6.586 0.392 8.000 1.00 95.06 84 LEU A CA 1
ATOM 635 C C . LEU A 1 84 ? -5.584 1.413 7.456 1.00 95.06 84 LEU A C 1
ATOM 637 O O . LEU A 1 84 ? -5.944 2.279 6.660 1.00 95.06 84 LEU A O 1
ATOM 641 N N . ILE A 1 85 ? -4.329 1.301 7.887 1.00 97.88 85 ILE A N 1
ATOM 642 C CA . ILE A 1 85 ? -3.228 2.182 7.484 1.00 97.88 85 ILE A CA 1
ATOM 643 C C . ILE A 1 85 ? -2.179 1.340 6.762 1.00 97.88 85 ILE A C 1
ATOM 645 O O . ILE A 1 85 ? -1.797 0.273 7.239 1.00 97.88 85 ILE A O 1
ATOM 649 N N . SER A 1 86 ? -1.714 1.809 5.606 1.00 97.69 86 SER A N 1
ATOM 650 C CA . SER A 1 86 ? -0.730 1.091 4.788 1.00 97.69 86 SER A CA 1
ATOM 651 C C . SER A 1 86 ? 0.232 2.044 4.082 1.00 97.69 86 SER A C 1
ATOM 653 O O . SER A 1 86 ? -0.125 3.180 3.770 1.00 97.69 86 SER A O 1
ATOM 655 N N . GLY A 1 87 ? 1.457 1.576 3.832 1.00 98.00 87 GLY A N 1
ATOM 656 C CA . GLY A 1 87 ? 2.508 2.308 3.122 1.00 98.00 87 GLY A CA 1
ATOM 657 C C . GLY A 1 87 ? 3.016 1.521 1.918 1.00 98.00 87 GLY A C 1
ATOM 658 O O . GLY A 1 87 ? 3.030 0.294 1.945 1.00 98.00 87 GLY A O 1
ATOM 659 N N . GLN A 1 88 ? 3.432 2.220 0.862 1.00 98.31 88 GLN A N 1
ATOM 660 C CA . GLN A 1 88 ? 3.872 1.589 -0.383 1.00 98.31 88 GLN A CA 1
ATOM 661 C C . GLN A 1 88 ? 5.206 0.849 -0.227 1.00 98.31 88 GLN A C 1
ATOM 663 O O . GLN A 1 88 ? 5.362 -0.272 -0.686 1.00 98.31 88 GLN A O 1
ATOM 668 N N . ASN A 1 89 ? 6.190 1.470 0.415 1.00 97.56 89 ASN A N 1
ATOM 669 C CA . ASN A 1 89 ? 7.578 1.003 0.397 1.00 97.56 89 ASN A CA 1
ATOM 670 C C . ASN A 1 89 ? 8.331 1.464 1.662 1.00 97.56 89 ASN A C 1
ATOM 672 O O . ASN A 1 89 ? 7.769 2.223 2.458 1.00 97.56 89 ASN A O 1
ATOM 676 N N . PRO A 1 90 ? 9.602 1.062 1.865 1.00 96.88 90 PRO A N 1
ATOM 677 C CA . PRO A 1 90 ? 10.376 1.475 3.039 1.00 96.88 90 PRO A CA 1
ATOM 678 C C . PRO A 1 90 ? 10.471 2.998 3.230 1.00 96.88 90 PRO A C 1
ATOM 680 O O . PRO A 1 90 ? 10.364 3.479 4.355 1.00 96.88 90 PRO A O 1
ATOM 683 N N . MET A 1 91 ? 10.550 3.775 2.141 1.00 97.19 91 MET A N 1
ATOM 684 C CA . MET A 1 91 ? 10.560 5.249 2.187 1.00 97.19 91 MET A CA 1
ATOM 685 C C . MET A 1 91 ? 9.251 5.849 2.716 1.00 97.19 91 MET A C 1
ATOM 687 O O . MET A 1 91 ? 9.179 7.038 3.025 1.00 97.19 91 MET A O 1
ATOM 691 N N . SER A 1 92 ? 8.199 5.038 2.812 1.00 98.25 92 SER A N 1
ATOM 692 C CA . SER A 1 92 ? 6.889 5.424 3.323 1.00 98.25 92 SER A CA 1
ATOM 693 C C . SER A 1 92 ? 6.735 5.201 4.830 1.00 98.25 92 SER A C 1
ATOM 695 O O . SER A 1 92 ? 5.748 5.666 5.392 1.00 98.25 92 SER A O 1
ATOM 697 N N . ALA A 1 93 ? 7.696 4.550 5.501 1.00 98.06 93 ALA A N 1
ATOM 698 C CA . ALA A 1 93 ? 7.588 4.169 6.913 1.00 98.06 93 ALA A CA 1
ATOM 699 C C . ALA A 1 93 ? 7.276 5.353 7.844 1.00 98.06 93 ALA A C 1
ATOM 701 O O . ALA A 1 93 ? 6.346 5.273 8.645 1.00 98.06 93 ALA A O 1
ATOM 702 N N . ALA A 1 94 ? 7.991 6.475 7.692 1.00 98.44 94 ALA A N 1
ATOM 703 C CA . ALA A 1 94 ? 7.756 7.672 8.501 1.00 98.44 94 ALA A CA 1
ATOM 704 C C . ALA A 1 94 ? 6.332 8.220 8.308 1.00 98.44 94 ALA A C 1
ATOM 706 O O . ALA A 1 94 ? 5.639 8.512 9.277 1.00 98.44 94 ALA A O 1
ATOM 707 N N . LYS A 1 95 ? 5.854 8.275 7.057 1.00 98.44 95 LYS A N 1
ATOM 708 C CA . LYS A 1 95 ? 4.503 8.749 6.736 1.00 98.44 95 LYS A CA 1
ATOM 709 C C . LYS A 1 95 ? 3.418 7.814 7.279 1.00 98.44 95 LYS A C 1
ATOM 711 O O . LYS A 1 95 ? 2.412 8.287 7.796 1.00 98.44 95 LYS A O 1
ATOM 716 N N . THR A 1 96 ? 3.626 6.500 7.198 1.00 98.50 96 THR A N 1
ATOM 717 C CA . THR A 1 96 ? 2.741 5.498 7.813 1.00 98.50 96 THR A CA 1
ATOM 718 C C . THR A 1 96 ? 2.653 5.697 9.329 1.00 98.50 96 THR A C 1
ATOM 720 O O . THR A 1 96 ? 1.557 5.666 9.882 1.00 98.50 96 THR A O 1
ATOM 723 N N . ALA A 1 97 ? 3.784 5.945 10.000 1.00 98.38 97 ALA A N 1
ATOM 724 C CA . ALA A 1 97 ? 3.818 6.199 11.440 1.00 98.38 97 ALA A CA 1
ATOM 725 C C . ALA A 1 97 ? 3.087 7.496 11.824 1.00 98.38 97 ALA A C 1
ATOM 727 O O . ALA A 1 97 ? 2.351 7.506 12.808 1.00 98.38 97 ALA A O 1
ATOM 728 N N . THR A 1 98 ? 3.221 8.565 11.030 1.00 98.44 98 THR A N 1
ATOM 729 C CA . THR A 1 98 ? 2.450 9.803 11.226 1.00 98.44 98 THR A CA 1
ATOM 730 C C . THR A 1 98 ? 0.945 9.535 11.190 1.00 98.44 98 THR A C 1
ATOM 732 O O . THR A 1 98 ? 0.251 9.891 12.140 1.00 98.44 98 THR A O 1
ATOM 735 N N . LEU A 1 99 ? 0.455 8.830 10.160 1.00 98.19 99 LEU A N 1
ATOM 736 C CA . LEU A 1 99 ? -0.968 8.475 10.046 1.00 98.19 99 LEU A CA 1
ATOM 737 C C . LEU A 1 99 ? -1.452 7.622 11.228 1.00 98.19 99 LEU A C 1
ATOM 739 O O . LEU A 1 99 ? -2.585 7.773 11.677 1.00 98.19 99 LEU A O 1
ATOM 743 N N . LEU A 1 100 ? -0.603 6.729 11.745 1.00 98.06 100 LEU A N 1
ATOM 744 C CA . LEU A 1 100 ? -0.926 5.924 12.923 1.00 98.06 100 LEU A CA 1
ATOM 745 C C . LEU A 1 100 ? -1.102 6.794 14.171 1.00 98.06 100 LEU A C 1
ATOM 747 O O . LEU A 1 100 ? -2.085 6.634 14.889 1.00 98.06 100 LEU A O 1
ATOM 751 N N . VAL A 1 101 ? -0.167 7.710 14.431 1.00 98.19 101 VAL A N 1
ATOM 752 C CA . VAL A 1 101 ? -0.248 8.615 15.587 1.00 98.19 101 VAL A CA 1
ATOM 753 C C . VAL A 1 101 ? -1.490 9.501 15.498 1.00 98.19 101 VAL A C 1
ATOM 755 O O . VAL A 1 101 ? -2.159 9.702 16.507 1.00 98.19 101 VAL A O 1
ATOM 758 N N . GLU A 1 102 ? -1.823 9.999 14.307 1.00 97.19 102 GLU A N 1
ATOM 759 C CA . GLU A 1 102 ? -3.059 10.752 14.069 1.00 97.19 102 GLU A CA 1
ATOM 760 C C . GLU A 1 102 ? -4.302 9.910 14.379 1.00 97.19 102 GLU A C 1
ATOM 762 O O . GLU A 1 102 ? -5.173 10.357 15.120 1.00 97.19 102 GLU A O 1
ATOM 767 N N . ALA A 1 103 ? -4.355 8.666 13.894 1.00 96.62 103 ALA A N 1
ATOM 768 C CA . ALA A 1 103 ? -5.489 7.769 14.115 1.00 96.62 103 ALA A CA 1
ATOM 769 C C . ALA A 1 103 ? -5.696 7.371 15.587 1.00 96.62 103 ALA A C 1
ATOM 771 O O . ALA A 1 103 ? -6.809 7.023 15.963 1.00 96.62 103 ALA A O 1
ATOM 772 N N . LEU A 1 104 ? -4.645 7.398 16.412 1.00 96.38 104 LEU A N 1
ATOM 773 C CA . LEU A 1 104 ? -4.727 7.110 17.851 1.00 96.38 104 LEU A CA 1
ATOM 774 C C . LEU A 1 104 ? -5.133 8.324 18.698 1.00 96.38 104 LEU A C 1
ATOM 776 O O . LEU A 1 104 ? -5.430 8.163 19.879 1.00 96.38 104 LEU A O 1
ATOM 780 N N . ARG A 1 105 ? -5.086 9.531 18.126 1.00 94.19 105 ARG A N 1
ATOM 781 C CA . ARG A 1 105 ? -5.452 10.786 18.802 1.00 94.19 105 ARG A CA 1
ATOM 782 C C . ARG A 1 105 ? -6.891 11.228 18.529 1.00 94.19 105 ARG A C 1
ATOM 784 O O . ARG A 1 105 ? -7.346 12.157 19.190 1.00 94.19 105 ARG A O 1
ATOM 791 N N . ALA A 1 106 ? -7.542 10.625 17.537 1.00 78.31 106 ALA A N 1
ATOM 792 C CA . ALA A 1 106 ? -8.941 10.853 17.186 1.00 78.31 106 ALA A CA 1
ATOM 793 C C . ALA A 1 106 ? -9.876 10.050 18.100 1.00 78.31 106 ALA A C 1
ATOM 795 O O . ALA A 1 106 ? -10.963 10.582 18.411 1.00 78.31 106 ALA A O 1
#

Foldseek 3Di:
DDDDDDDDDDQDDDPPDPSPQDADPVRQGPQAPEEEAEADPVLCVVVVCVVVDPDDPQVVSVVSNHPYDDDPPPDQDWDDDQPDIYTYDPSPVVVSVVVVVVNVVD